Protein AF-A0A6P0GIY9-F1 (afdb_monomer)

Secondary structure (DSSP, 8-state):
--EEE-TTTSSEEEEE--B-TT-SSSTTPBPSEEEETTT--EEE-S----------PPP-

Radius of gyration: 16.09 Å; Cα contacts (8 Å, |Δi|>4): 83; chains: 1; bounding box: 24×23×56 Å

Sequence (60 aa):
MPTWPCPTCGEDRLFEQPPCADGHTDDDGECPEWLCTDCGGAFLLGGVHAVVPAAVRRAA

Mean predicted aligned error: 7.8 Å

pLDDT: mean 85.65, std 11.33, range [63.25, 98.31]

Structure (mmCIF, N/CA/C/O backbone):
data_AF-A0A6P0GIY9-F1
#
_entry.id   AF-A0A6P0GIY9-F1
#
loop_
_atom_site.group_PDB
_atom_site.id
_atom_site.type_symbol
_atom_site.label_atom_id
_atom_site.label_alt_id
_atom_site.label_comp_id
_atom_site.label_asym_id
_atom_site.label_entity_id
_atom_site.label_seq_id
_atom_site.pdbx_PDB_ins_code
_atom_site.Cartn_x
_atom_site.Cartn_y
_atom_site.Cartn_z
_atom_site.occupancy
_atom_site.B_iso_or_equiv
_atom_site.auth_seq_id
_atom_site.auth_comp_id
_atom_site.auth_asym_id
_atom_site.auth_atom_id
_atom_site.pdbx_PDB_model_num
ATOM 1 N N . MET A 1 1 ? 9.663 -3.291 8.229 1.00 80.12 1 MET A N 1
ATOM 2 C CA . MET A 1 1 ? 8.253 -3.017 7.894 1.00 80.12 1 MET A CA 1
ATOM 3 C C . MET A 1 1 ? 7.729 -1.931 8.824 1.00 80.12 1 MET A C 1
ATOM 5 O O . MET A 1 1 ? 7.831 -2.111 10.035 1.00 80.12 1 MET A O 1
ATOM 9 N N . PRO A 1 2 ? 7.319 -0.772 8.289 1.00 93.62 2 PRO A N 1
ATOM 10 C CA . PRO A 1 2 ? 6.729 0.321 9.059 1.00 93.62 2 PRO A CA 1
ATOM 11 C C . PRO A 1 2 ? 5.317 -0.018 9.553 1.00 93.62 2 PRO A C 1
ATOM 13 O O . PRO A 1 2 ? 4.644 -0.887 8.997 1.00 93.62 2 PRO A O 1
ATOM 16 N N . THR A 1 3 ? 4.876 0.714 10.577 1.00 97.50 3 THR A N 1
ATOM 17 C CA . THR A 1 3 ? 3.512 0.651 11.113 1.00 97.50 3 THR A CA 1
ATOM 18 C C . THR A 1 3 ? 2.801 1.982 10.873 1.00 97.50 3 THR A C 1
ATOM 20 O O . THR A 1 3 ? 3.346 3.027 11.234 1.00 97.50 3 THR A O 1
ATOM 23 N N . TRP A 1 4 ? 1.594 1.946 10.300 1.00 96.88 4 TRP A N 1
ATOM 24 C CA . TRP A 1 4 ? 0.774 3.132 10.004 1.00 96.88 4 TRP A CA 1
ATOM 25 C C . TRP A 1 4 ? -0.724 2.895 10.247 1.00 96.88 4 TRP A C 1
ATOM 27 O O . TRP A 1 4 ? -1.161 1.742 10.213 1.00 96.88 4 TRP A O 1
ATOM 37 N N . PRO A 1 5 ? -1.535 3.958 10.418 1.00 96.94 5 PRO A N 1
ATOM 38 C CA . PRO A 1 5 ? -2.985 3.830 10.530 1.00 96.94 5 PRO A CA 1
ATOM 3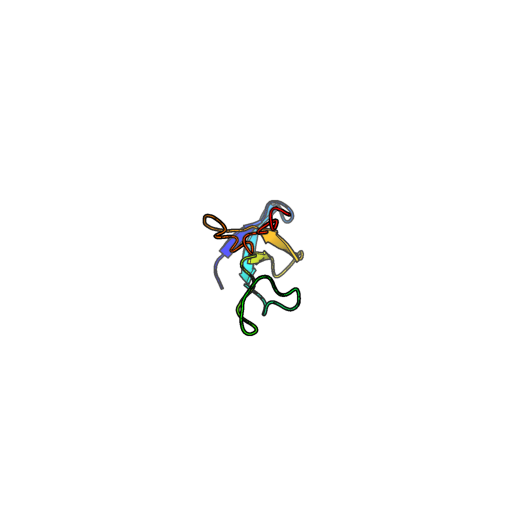9 C C . PRO A 1 5 ? -3.600 3.269 9.243 1.00 96.94 5 PRO A C 1
ATOM 41 O O . PRO A 1 5 ? -3.491 3.874 8.174 1.00 96.94 5 PRO A O 1
ATOM 44 N N . CYS A 1 6 ? -4.286 2.131 9.336 1.00 97.69 6 CYS A N 1
ATOM 45 C CA . CYS A 1 6 ? -4.998 1.539 8.209 1.00 97.69 6 CYS A CA 1
ATOM 46 C C . CYS A 1 6 ? -6.469 1.997 8.204 1.00 97.69 6 CYS A C 1
AT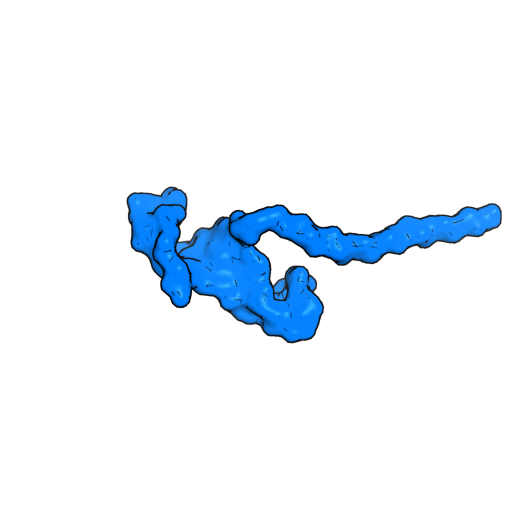OM 48 O O . CYS A 1 6 ? -7.209 1.650 9.127 1.00 97.69 6 CYS A O 1
ATOM 50 N N . PRO A 1 7 ? -6.949 2.706 7.164 1.00 94.81 7 PRO A N 1
ATOM 51 C CA . PRO A 1 7 ? -8.331 3.194 7.118 1.00 94.81 7 PRO A CA 1
ATOM 52 C C . PRO A 1 7 ? -9.365 2.065 7.003 1.00 94.81 7 PRO A C 1
ATOM 54 O O . PRO A 1 7 ? -10.507 2.238 7.417 1.00 94.81 7 PRO A O 1
ATOM 57 N N . THR A 1 8 ? -8.969 0.908 6.464 1.00 97.38 8 THR A N 1
ATOM 58 C CA . THR A 1 8 ? -9.846 -0.262 6.323 1.00 97.38 8 THR A CA 1
ATOM 59 C C . THR A 1 8 ? -9.949 -1.057 7.625 1.00 97.38 8 THR A C 1
ATOM 61 O O . THR A 1 8 ? -11.033 -1.511 7.976 1.00 97.38 8 THR A O 1
ATOM 64 N N . CYS A 1 9 ? -8.839 -1.221 8.355 1.00 97.94 9 CYS A N 1
ATOM 65 C CA . CYS A 1 9 ? -8.821 -1.960 9.623 1.00 97.94 9 CYS A CA 1
ATOM 66 C C . CYS A 1 9 ? -9.260 -1.105 10.821 1.00 97.94 9 CYS A C 1
ATOM 68 O O . CYS A 1 9 ? -9.760 -1.654 11.796 1.00 97.94 9 CYS A O 1
ATOM 70 N N . GLY A 1 10 ? -9.052 0.215 10.768 1.00 97.75 10 GLY A N 1
ATOM 71 C CA . GLY A 1 10 ? -9.343 1.136 11.871 1.00 97.75 10 GLY A CA 1
ATOM 72 C C . GLY A 1 10 ? -8.268 1.196 12.962 1.00 97.75 10 GLY A C 1
ATOM 73 O O . GLY A 1 10 ? -8.485 1.834 13.988 1.00 97.75 10 GLY A O 1
ATOM 74 N N . GLU A 1 11 ? -7.114 0.562 12.752 1.00 97.56 11 GLU A N 1
ATOM 75 C CA . GLU A 1 11 ? -5.986 0.555 13.687 1.00 97.56 11 GLU A CA 1
ATOM 76 C C . GLU A 1 11 ? -4.644 0.603 12.952 1.00 97.56 11 GLU A C 1
ATOM 78 O O . GLU A 1 11 ? -4.576 0.481 11.724 1.00 97.56 11 GLU A O 1
ATOM 83 N N . ASP A 1 12 ? -3.577 0.781 13.723 1.00 98.25 12 ASP A N 1
ATOM 84 C CA . ASP A 1 12 ? -2.208 0.761 13.232 1.00 98.25 12 ASP A CA 1
ATOM 85 C C . ASP A 1 12 ? -1.815 -0.656 12.796 1.00 98.25 12 ASP A C 1
ATOM 87 O O . ASP A 1 12 ? -1.886 -1.609 13.574 1.00 98.25 12 ASP A O 1
AT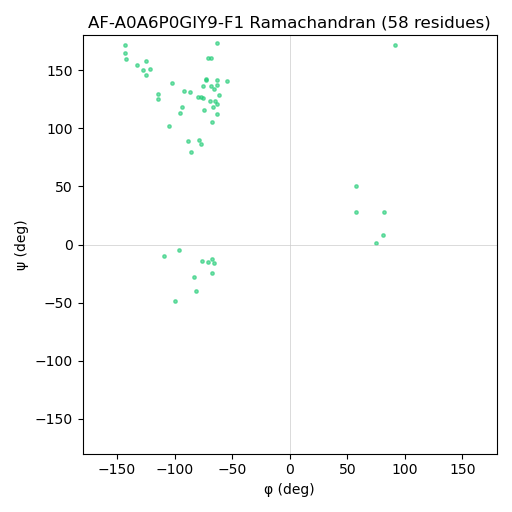OM 91 N N . ARG A 1 13 ? -1.395 -0.800 11.537 1.00 98.3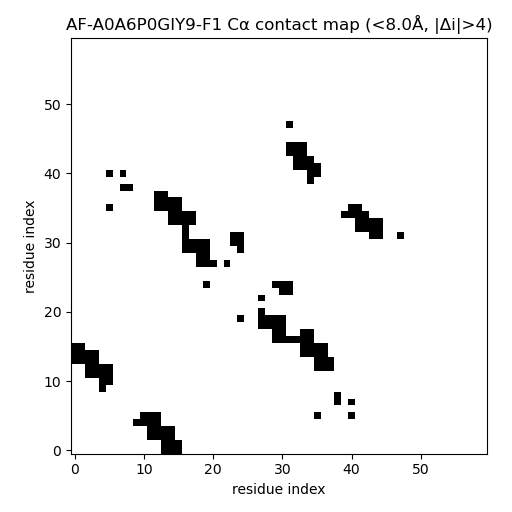1 13 ARG A N 1
ATOM 92 C CA . ARG A 1 13 ? -1.017 -2.080 10.923 1.00 98.31 13 ARG A CA 1
ATOM 93 C C . ARG A 1 13 ? 0.385 -2.031 10.356 1.00 98.31 13 ARG A C 1
ATOM 95 O O . ARG A 1 13 ? 0.899 -0.955 10.062 1.00 98.31 13 ARG A O 1
ATOM 102 N N . LEU A 1 14 ? 0.981 -3.207 10.193 1.00 98.19 14 LEU A N 1
ATOM 103 C CA . LEU A 1 14 ? 2.224 -3.371 9.452 1.00 98.19 14 LEU A CA 1
ATOM 104 C C . LEU A 1 14 ? 1.959 -3.220 7.955 1.00 98.19 14 LEU A C 1
ATOM 106 O O . LEU A 1 14 ? 0.932 -3.678 7.444 1.00 98.19 14 LEU A O 1
ATOM 110 N N . PHE A 1 15 ? 2.900 -2.570 7.276 1.00 97.38 15 PHE A N 1
ATOM 111 C CA . PHE A 1 15 ? 2.874 -2.401 5.833 1.00 97.38 15 PHE A CA 1
ATOM 112 C C . PHE A 1 15 ? 4.159 -2.919 5.188 1.00 97.38 15 PHE A C 1
ATOM 114 O O . PHE A 1 15 ? 5.252 -2.802 5.754 1.00 97.38 15 PHE A O 1
ATOM 121 N N . GLU A 1 16 ? 4.023 -3.466 3.986 1.00 95.56 16 GLU A N 1
ATOM 122 C CA . GLU A 1 16 ? 5.125 -3.963 3.164 1.00 95.56 16 GLU A CA 1
ATOM 123 C C . GLU A 1 16 ? 5.026 -3.459 1.723 1.00 95.56 16 GLU A C 1
ATOM 125 O O . GLU A 1 16 ? 3.936 -3.143 1.250 1.00 95.56 16 GLU A O 1
ATOM 130 N N . GLN A 1 17 ? 6.166 -3.389 1.035 1.00 92.88 17 GLN A N 1
ATOM 131 C CA . GLN A 1 17 ? 6.223 -3.181 -0.410 1.00 92.88 17 GLN A CA 1
ATOM 132 C C . GLN A 1 17 ? 6.571 -4.528 -1.053 1.00 92.88 17 GLN A C 1
ATO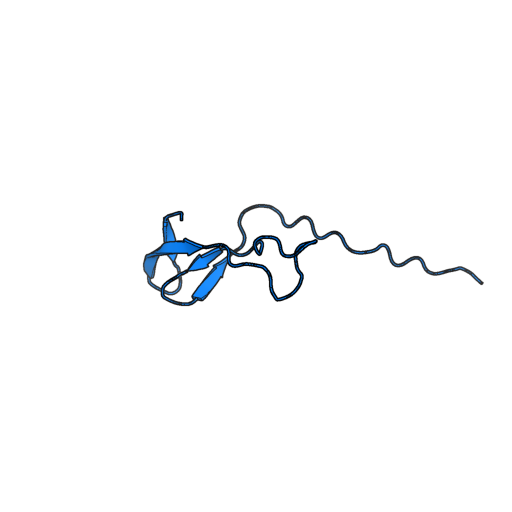M 134 O O . GLN A 1 17 ? 7.723 -4.958 -0.968 1.00 92.88 17 GLN A O 1
ATOM 139 N N . PRO A 1 18 ? 5.599 -5.255 -1.623 1.00 88.81 18 PRO A N 1
ATOM 140 C CA . PRO A 1 18 ? 5.893 -6.522 -2.277 1.00 88.81 18 PRO A CA 1
ATOM 141 C C . PRO A 1 18 ? 6.721 -6.295 -3.557 1.00 88.81 18 PRO A C 1
ATOM 143 O O . PRO A 1 18 ? 6.705 -5.195 -4.119 1.00 88.81 18 PRO A O 1
ATOM 146 N N . PRO A 1 19 ? 7.418 -7.327 -4.066 1.00 88.50 19 PRO A N 1
ATOM 147 C CA . PRO A 1 19 ? 7.999 -7.287 -5.406 1.00 88.50 19 PRO A CA 1
ATOM 148 C C . PRO A 1 19 ? 6.940 -6.952 -6.460 1.00 88.50 19 PRO A C 1
ATOM 150 O O . PRO A 1 19 ? 5.804 -7.434 -6.384 1.00 88.50 19 PRO A O 1
ATOM 153 N N . CYS A 1 20 ? 7.312 -6.143 -7.448 1.00 87.50 20 CYS A N 1
ATOM 154 C CA . CYS A 1 20 ? 6.349 -5.551 -8.361 1.00 87.50 20 CYS A CA 1
ATOM 155 C C . CYS A 1 20 ? 6.045 -6.437 -9.574 1.00 87.50 20 CYS A C 1
ATOM 157 O O . CYS A 1 20 ? 6.683 -6.347 -10.618 1.00 87.50 20 CYS A O 1
ATOM 159 N N . ALA A 1 21 ? 5.045 -7.311 -9.435 1.00 82.62 21 ALA A N 1
ATOM 160 C CA . ALA A 1 21 ? 4.641 -8.252 -10.486 1.00 82.62 21 ALA A CA 1
ATOM 161 C C . ALA A 1 21 ? 3.834 -7.614 -11.638 1.00 82.62 21 ALA A C 1
ATOM 163 O O . ALA A 1 21 ? 3.629 -8.246 -12.674 1.00 82.62 21 ALA A O 1
ATOM 164 N N . ASP A 1 22 ? 3.339 -6.392 -11.459 1.00 78.19 22 ASP A N 1
ATOM 165 C CA . ASP A 1 22 ? 2.530 -5.633 -12.421 1.00 78.19 22 ASP A CA 1
ATOM 166 C C . ASP A 1 22 ? 3.353 -4.647 -13.273 1.00 78.19 22 ASP A C 1
ATOM 168 O O . ASP A 1 22 ? 2.826 -4.082 -14.233 1.00 78.19 22 ASP A O 1
ATOM 172 N N . GLY A 1 23 ? 4.655 -4.508 -12.991 1.00 79.00 23 GLY A N 1
ATOM 173 C CA . GLY A 1 23 ? 5.607 -3.787 -13.837 1.00 79.00 23 GLY A CA 1
ATOM 174 C C . GLY A 1 23 ? 5.612 -2.269 -13.651 1.00 79.00 23 GLY A C 1
ATOM 175 O O . GLY A 1 23 ? 5.941 -1.545 -14.590 1.00 79.00 23 GLY A O 1
ATOM 176 N N . HIS A 1 24 ? 5.250 -1.762 -12.466 1.00 81.31 24 HIS A N 1
ATOM 177 C CA . HIS A 1 24 ? 5.389 -0.332 -12.153 1.00 81.31 24 HIS A CA 1
ATOM 178 C C . HIS A 1 24 ? 6.844 0.122 -11.960 1.00 81.31 24 HIS A C 1
ATOM 180 O O . HIS A 1 24 ? 7.114 1.326 -11.953 1.00 81.31 24 HIS A O 1
ATOM 186 N N . THR A 1 25 ? 7.773 -0.820 -11.793 1.00 76.69 25 THR A N 1
ATOM 187 C CA . THR A 1 25 ? 9.208 -0.574 -11.638 1.00 76.69 25 THR A CA 1
ATOM 188 C C . THR A 1 25 ? 10.001 -1.287 -12.728 1.00 76.69 25 THR A C 1
ATOM 190 O O . THR A 1 25 ? 9.587 -2.328 -13.240 1.00 76.69 25 THR A O 1
ATOM 193 N N . ASP A 1 26 ? 11.150 -0.714 -13.089 1.00 75.56 26 ASP A N 1
ATOM 194 C CA . ASP A 1 26 ? 12.141 -1.408 -13.910 1.00 75.56 26 ASP A CA 1
ATOM 195 C C . ASP A 1 26 ? 12.829 -2.498 -13.055 1.00 75.56 26 ASP A C 1
ATOM 197 O O . ASP A 1 26 ? 13.084 -2.288 -11.867 1.00 75.56 26 ASP A O 1
ATOM 201 N N . ASP A 1 27 ? 13.133 -3.652 -13.657 1.00 66.94 27 ASP A N 1
ATOM 202 C CA . ASP A 1 27 ? 13.935 -4.746 -13.075 1.00 66.94 27 ASP A CA 1
ATOM 203 C C . ASP A 1 27 ? 13.426 -5.362 -11.746 1.00 66.94 27 ASP A C 1
ATOM 205 O O . ASP A 1 27 ? 14.195 -5.531 -10.800 1.00 66.94 27 ASP A O 1
ATOM 209 N N . ASP A 1 28 ? 12.145 -5.748 -11.669 1.00 69.38 28 ASP A N 1
ATOM 210 C CA . ASP A 1 28 ? 11.567 -6.498 -10.529 1.00 69.38 28 ASP A CA 1
ATOM 211 C C . ASP A 1 28 ? 11.717 -5.793 -9.157 1.00 69.38 28 ASP A C 1
ATOM 213 O O . ASP A 1 28 ? 11.789 -6.438 -8.105 1.00 69.38 28 ASP A O 1
ATOM 217 N N . GLY A 1 29 ? 11.777 -4.456 -9.151 1.00 83.50 29 GLY A N 1
ATOM 218 C CA . GLY A 1 29 ? 11.880 -3.654 -7.930 1.00 83.50 29 GLY A CA 1
ATOM 219 C C . GLY A 1 29 ? 10.670 -3.792 -6.995 1.00 83.50 29 GLY A C 1
ATOM 220 O O . GLY A 1 29 ? 9.648 -4.384 -7.335 1.00 83.50 29 GLY A O 1
ATOM 221 N N . GLU A 1 30 ? 10.758 -3.204 -5.802 1.00 86.75 30 GLU A N 1
ATOM 222 C CA . GLU A 1 30 ? 9.617 -3.113 -4.881 1.00 86.75 30 GLU A CA 1
ATOM 223 C C . GLU A 1 30 ? 8.525 -2.214 -5.471 1.00 86.75 30 GLU A C 1
ATOM 225 O O . GLU A 1 30 ? 8.807 -1.123 -5.972 1.00 86.75 30 GLU A O 1
ATOM 230 N N . CYS A 1 31 ? 7.273 -2.662 -5.407 1.00 89.06 31 CYS A N 1
ATOM 231 C CA . CYS A 1 31 ? 6.141 -1.875 -5.877 1.00 89.06 31 CYS A CA 1
ATOM 232 C C . CYS A 1 31 ? 6.007 -0.581 -5.056 1.00 89.06 31 CYS A C 1
ATOM 234 O O . CYS A 1 31 ? 6.242 -0.594 -3.844 1.00 89.06 31 CYS A O 1
ATOM 236 N N . PRO A 1 32 ? 5.660 0.561 -5.677 1.00 87.94 32 PRO A N 1
ATOM 237 C CA . PRO A 1 32 ? 5.584 1.844 -4.977 1.00 87.94 32 PRO A CA 1
ATOM 238 C C . PRO A 1 32 ? 4.471 1.879 -3.916 1.00 87.94 32 PRO A C 1
ATOM 240 O O . PRO A 1 32 ? 4.456 2.765 -3.053 1.00 87.94 32 PRO A O 1
ATOM 243 N N . GLU A 1 33 ? 3.532 0.937 -3.980 1.00 90.88 33 GLU A N 1
ATOM 244 C CA . GLU A 1 33 ? 2.465 0.746 -3.016 1.00 90.88 33 GLU A CA 1
ATOM 245 C C . GLU A 1 33 ? 2.959 0.095 -1.723 1.00 90.88 33 GLU A C 1
ATOM 247 O O . GLU A 1 33 ? 3.648 -0.922 -1.714 1.00 90.88 33 GLU A O 1
ATOM 252 N N . TRP A 1 34 ? 2.491 0.640 -0.606 1.00 94.31 34 TRP A N 1
ATOM 253 C CA . TRP A 1 34 ? 2.583 0.021 0.705 1.00 94.31 34 TRP A CA 1
ATOM 254 C C . TRP A 1 34 ? 1.290 -0.731 0.996 1.00 94.31 34 TRP A C 1
ATOM 256 O O . TRP A 1 34 ? 0.243 -0.102 1.166 1.00 94.31 34 TRP A O 1
ATOM 266 N N . LEU A 1 35 ? 1.357 -2.059 1.076 1.00 95.81 35 LEU A N 1
ATOM 267 C CA . LEU A 1 35 ? 0.234 -2.944 1.385 1.00 95.81 35 LEU A CA 1
ATOM 268 C C . LEU A 1 35 ? 0.140 -3.222 2.880 1.00 95.81 35 LEU A C 1
ATOM 270 O O . LEU A 1 35 ? 1.121 -3.621 3.503 1.00 95.81 35 LEU A O 1
ATOM 274 N N . CYS A 1 36 ? -1.059 -3.092 3.444 1.00 97.81 36 CYS A N 1
ATOM 275 C CA . CYS A 1 36 ? -1.359 -3.606 4.773 1.00 97.81 36 CYS A CA 1
ATOM 276 C C . CYS A 1 36 ? -1.270 -5.134 4.754 1.00 97.81 36 CYS A C 1
ATOM 278 O O . CYS A 1 36 ? -2.019 -5.780 4.020 1.00 97.81 36 CYS A O 1
ATOM 280 N N . THR A 1 37 ? -0.430 -5.709 5.612 1.00 97.50 37 THR A N 1
ATOM 281 C CA . THR A 1 37 ? -0.202 -7.164 5.653 1.00 97.50 37 THR A CA 1
ATOM 282 C C . THR A 1 37 ? -1.414 -7.967 6.135 1.00 97.50 37 THR A C 1
ATOM 284 O O . THR A 1 37 ? -1.437 -9.184 5.987 1.00 97.50 37 THR A O 1
ATOM 287 N N . ASP A 1 38 ? -2.424 -7.296 6.701 1.00 97.88 38 ASP A N 1
ATOM 288 C CA . ASP A 1 38 ? -3.616 -7.945 7.256 1.00 97.88 38 ASP A CA 1
ATOM 289 C C . ASP A 1 38 ? -4.814 -7.898 6.295 1.00 97.88 38 ASP A C 1
ATOM 291 O O . ASP A 1 38 ? -5.468 -8.915 6.071 1.00 97.88 38 ASP A O 1
ATOM 295 N N . CYS A 1 39 ? -5.132 -6.726 5.726 1.00 98.06 39 CYS A N 1
ATOM 296 C CA . CYS A 1 39 ? -6.319 -6.551 4.873 1.00 98.06 39 CYS A CA 1
ATOM 297 C C . CYS A 1 39 ? -6.016 -6.353 3.382 1.00 98.06 39 CYS A C 1
ATOM 299 O O . CYS A 1 39 ? -6.948 -6.332 2.580 1.00 98.06 39 CYS A O 1
ATOM 301 N N . GLY A 1 40 ? -4.748 -6.159 3.005 1.00 95.50 40 GLY A N 1
ATOM 302 C CA . GLY A 1 40 ? -4.327 -5.910 1.622 1.00 95.50 40 GLY A CA 1
ATOM 303 C C . GLY A 1 40 ? -4.633 -4.506 1.085 1.00 95.50 40 GLY A C 1
ATOM 304 O O . GLY A 1 40 ? -4.331 -4.218 -0.068 1.00 95.50 40 GLY A O 1
ATOM 305 N N . GLY A 1 41 ? -5.223 -3.613 1.890 1.00 95.12 41 GLY A N 1
ATOM 306 C CA . GLY A 1 41 ? -5.410 -2.211 1.508 1.00 95.12 41 GLY A CA 1
ATOM 307 C C . GLY A 1 41 ? -4.066 -1.506 1.311 1.00 95.12 41 GLY A C 1
ATOM 308 O O . GLY A 1 41 ? -3.164 -1.688 2.129 1.00 95.12 41 GLY A O 1
ATOM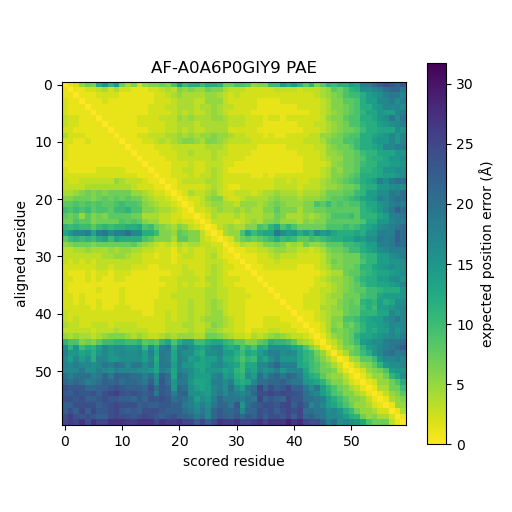 309 N N . ALA A 1 42 ? -3.946 -0.699 0.255 1.00 93.50 42 ALA A N 1
ATOM 310 C CA . ALA A 1 42 ? -2.676 -0.120 -0.168 1.00 93.50 42 ALA A CA 1
ATOM 311 C C . ALA A 1 42 ? -2.722 1.405 -0.335 1.00 93.50 42 ALA A C 1
ATOM 313 O O . ALA A 1 42 ? -3.763 1.969 -0.680 1.00 93.50 42 ALA A O 1
ATOM 314 N N . PHE A 1 43 ? -1.588 2.073 -0.121 1.00 91.38 43 PHE A N 1
ATOM 315 C CA . PHE A 1 43 ? -1.405 3.489 -0.450 1.00 91.38 43 PHE A CA 1
ATOM 316 C C . PHE A 1 43 ? 0.006 3.786 -0.963 1.00 91.38 43 PHE A C 1
ATOM 318 O O . PHE A 1 43 ? 0.931 3.003 -0.775 1.00 91.38 43 PHE A O 1
ATOM 325 N N . LEU A 1 44 ? 0.173 4.956 -1.577 1.00 89.69 44 LEU A N 1
ATOM 326 C CA . LEU A 1 44 ? 1.452 5.462 -2.074 1.00 89.69 44 LEU A CA 1
ATOM 327 C C . LEU A 1 44 ? 2.002 6.521 -1.113 1.00 89.69 44 LEU A C 1
ATOM 329 O O . LEU A 1 44 ? 1.251 7.375 -0.634 1.00 89.69 44 LEU A O 1
ATOM 333 N N . LEU A 1 45 ? 3.311 6.499 -0.860 1.00 84.69 45 LEU A N 1
ATOM 334 C CA . LEU A 1 45 ? 4.002 7.541 -0.097 1.00 84.69 45 LEU A CA 1
ATOM 335 C C . LEU A 1 45 ? 4.996 8.281 -0.992 1.00 84.69 45 LEU A C 1
ATOM 337 O O . LEU A 1 45 ? 5.879 7.671 -1.585 1.00 84.69 45 LEU A O 1
ATOM 341 N N . GLY A 1 46 ? 4.876 9.609 -1.048 1.00 74.38 46 GLY A N 1
ATOM 342 C CA . GLY A 1 46 ? 5.656 10.452 -1.959 1.00 74.38 46 GLY A CA 1
ATOM 343 C C . GLY A 1 46 ? 4.960 10.688 -3.305 1.00 74.38 46 GLY A C 1
ATOM 344 O O . GLY A 1 46 ? 3.899 10.136 -3.588 1.00 74.38 46 GLY A O 1
ATOM 345 N N . GLY A 1 47 ? 5.522 11.581 -4.124 1.00 65.38 47 GLY A N 1
ATOM 346 C CA . GLY A 1 47 ? 5.025 11.820 -5.479 1.00 65.38 47 GLY A CA 1
ATOM 347 C C . GLY A 1 47 ? 5.470 10.697 -6.412 1.00 65.38 47 GLY A C 1
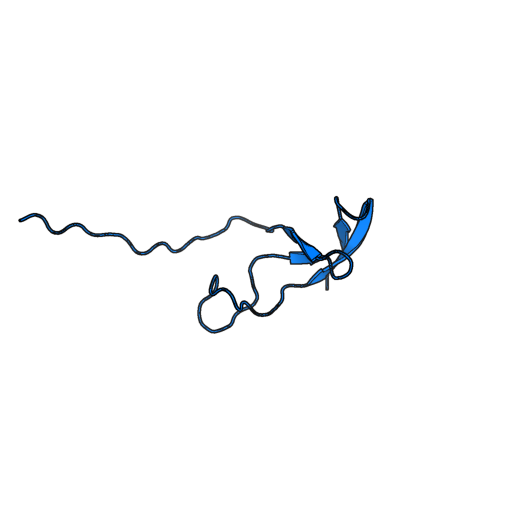ATOM 348 O O . GLY A 1 47 ? 6.662 10.414 -6.496 1.00 65.38 47 GLY A O 1
ATOM 349 N N . VAL A 1 48 ? 4.532 10.070 -7.124 1.00 63.25 48 VAL A N 1
ATOM 350 C CA . VAL A 1 48 ? 4.875 9.089 -8.160 1.00 63.25 48 VAL A CA 1
ATOM 351 C C . VAL A 1 48 ? 5.580 9.791 -9.321 1.00 63.25 48 VAL A C 1
ATOM 353 O O . VAL A 1 48 ? 5.012 10.663 -9.981 1.00 63.25 48 VAL A O 1
ATOM 356 N N . HIS A 1 49 ? 6.829 9.422 -9.589 1.00 65.25 49 HIS A N 1
ATOM 357 C CA . HIS A 1 49 ? 7.511 9.824 -10.815 1.00 65.25 49 HIS A CA 1
ATOM 358 C C . HIS A 1 49 ? 7.146 8.828 -11.913 1.00 65.25 49 HIS A C 1
ATOM 360 O O . HIS A 1 49 ? 7.898 7.907 -12.208 1.00 65.25 49 HIS A O 1
ATOM 366 N N . ALA A 1 50 ? 5.962 8.993 -12.505 1.00 64.69 50 ALA A N 1
ATOM 367 C CA . ALA A 1 50 ? 5.577 8.201 -13.665 1.00 64.69 50 ALA A CA 1
ATOM 368 C C . ALA A 1 50 ? 6.464 8.589 -14.860 1.00 64.69 50 ALA A C 1
ATOM 370 O O . ALA A 1 50 ? 6.293 9.658 -15.455 1.00 64.69 50 ALA A O 1
ATOM 371 N N . VAL A 1 51 ? 7.419 7.729 -15.216 1.00 66.56 51 VAL A N 1
ATOM 372 C CA . VAL A 1 51 ? 8.190 7.868 -16.456 1.00 66.56 51 VAL A CA 1
ATOM 373 C C . VAL A 1 51 ? 7.319 7.353 -17.598 1.00 66.56 51 VAL A C 1
ATOM 375 O O . VAL A 1 51 ? 7.311 6.171 -17.921 1.00 66.56 51 VAL A O 1
ATOM 378 N N . VAL A 1 52 ? 6.533 8.243 -18.204 1.00 71.81 52 VAL A N 1
ATOM 379 C CA . VAL A 1 52 ? 5.746 7.899 -19.394 1.00 71.81 52 VAL A CA 1
ATOM 380 C C . VAL A 1 52 ? 6.591 8.091 -20.657 1.00 71.81 52 VAL A C 1
ATOM 382 O O . VAL A 1 52 ? 7.199 9.154 -20.826 1.00 71.81 52 VAL A O 1
ATOM 385 N N . PRO A 1 53 ? 6.643 7.110 -21.578 1.00 71.00 53 PRO A N 1
ATOM 386 C CA . PRO A 1 53 ? 7.355 7.286 -22.834 1.00 71.00 53 PRO A CA 1
ATOM 387 C C . PRO A 1 53 ? 6.721 8.429 -23.628 1.00 71.00 53 PRO A C 1
ATOM 389 O O . PRO A 1 53 ? 5.509 8.464 -23.861 1.00 71.00 53 PRO A O 1
ATOM 392 N N . ALA A 1 54 ? 7.549 9.379 -24.062 1.00 73.56 54 ALA A N 1
ATOM 393 C CA . ALA A 1 54 ? 7.091 10.485 -24.887 1.00 73.56 54 ALA A CA 1
ATOM 394 C C . ALA A 1 54 ? 6.556 9.944 -26.222 1.00 73.56 54 ALA A C 1
ATOM 396 O O . ALA A 1 54 ? 7.304 9.437 -27.060 1.00 73.56 54 ALA A O 1
ATOM 397 N N . ALA A 1 55 ? 5.246 10.056 -26.438 1.00 78.25 55 ALA A N 1
ATOM 398 C CA . ALA A 1 55 ? 4.622 9.613 -27.674 1.00 78.25 55 ALA A CA 1
ATOM 399 C C . ALA A 1 55 ? 4.876 10.638 -28.795 1.00 78.25 55 ALA A C 1
ATOM 401 O O . ALA A 1 55 ? 4.059 11.527 -29.040 1.00 78.25 55 ALA A O 1
ATOM 402 N N . VAL A 1 56 ? 6.002 10.518 -29.500 1.00 77.69 56 VAL A N 1
ATOM 403 C CA . VAL A 1 56 ? 6.319 11.395 -30.637 1.00 77.69 56 VAL A CA 1
ATOM 404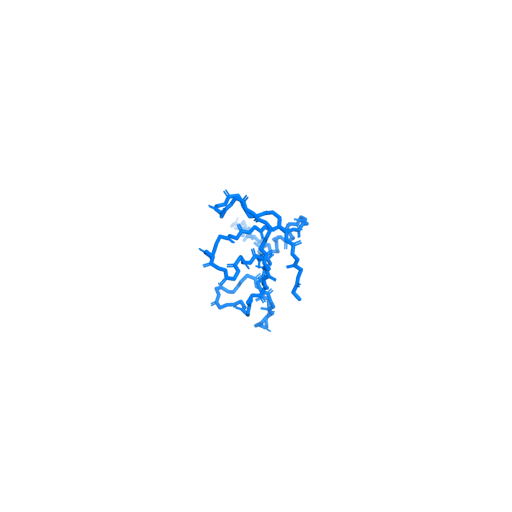 C C . VAL A 1 56 ? 5.462 11.000 -31.841 1.00 77.69 56 VAL A C 1
ATOM 406 O O . VAL A 1 56 ? 5.588 9.901 -32.381 1.00 77.69 56 VAL A O 1
ATOM 409 N N . ARG A 1 57 ? 4.578 11.896 -32.289 1.00 78.75 57 ARG A N 1
ATOM 410 C CA . ARG A 1 57 ? 3.929 11.770 -33.602 1.00 78.75 57 ARG A CA 1
ATOM 411 C C . ARG A 1 57 ? 4.915 12.255 -34.661 1.00 78.75 57 ARG A C 1
ATOM 413 O O . ARG A 1 57 ? 5.431 13.364 -34.544 1.00 78.75 57 ARG A O 1
ATOM 420 N N . ARG A 1 58 ? 5.185 11.450 -35.691 1.00 75.62 58 ARG A N 1
ATOM 421 C CA . ARG A 1 58 ? 5.909 11.946 -36.869 1.00 75.62 58 ARG A CA 1
ATOM 422 C C . ARG A 1 58 ? 4.955 12.798 -37.703 1.00 75.62 58 ARG A C 1
ATOM 424 O O . ARG A 1 58 ? 3.870 12.331 -38.040 1.00 75.62 58 ARG A O 1
ATOM 431 N N . ALA A 1 59 ? 5.354 14.031 -38.003 1.00 71.31 59 ALA A N 1
ATOM 432 C CA . ALA A 1 59 ? 4.714 14.816 -39.053 1.00 71.31 59 ALA A CA 1
ATOM 433 C C . ALA A 1 59 ? 5.038 14.172 -40.414 1.00 71.31 59 ALA A C 1
ATOM 435 O O . ALA A 1 59 ? 6.173 13.727 -40.614 1.00 71.31 59 ALA A O 1
ATOM 436 N N . ALA A 1 60 ? 4.024 14.064 -41.277 1.00 68.62 60 ALA A N 1
ATOM 437 C CA . ALA A 1 60 ? 4.135 13.567 -42.649 1.00 68.62 60 ALA A CA 1
ATOM 438 C C . ALA A 1 60 ? 4.621 14.667 -43.600 1.00 68.62 60 ALA A C 1
ATOM 440 O O . ALA A 1 60 ? 4.288 15.846 -43.335 1.00 68.62 60 ALA A O 1
#

Foldseek 3Di:
DDWDQDPVVRGIADWDFAFDPPPQDPPRDGHQWTAGPPPRDIDGDDDDPRPDPPPDDDDD

Solvent-accessible surface area (backbone atoms only — not comparable to full-atom values): 4047 Å² total; per-residue (Å²): 121,57,74,46,79,34,88,88,79,73,44,7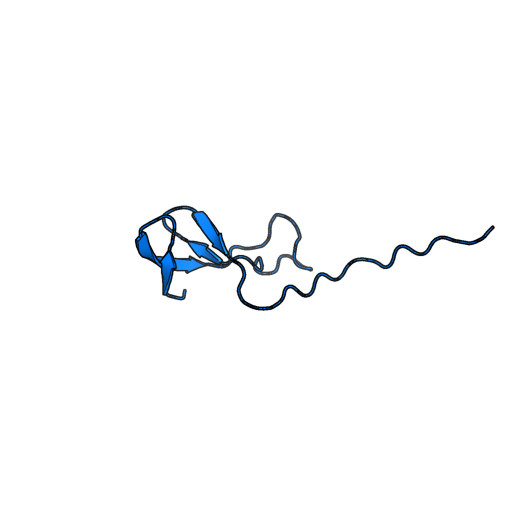4,36,53,31,43,54,55,70,27,88,87,58,88,41,77,88,68,31,62,32,78,44,37,27,29,79,85,81,61,57,65,49,72,80,78,84,83,82,79,86,70,81,82,83,77,78,82,84,131

Organism: NCBI:txid1137989

Nearest PDB structures (foldseek):
  6xu8-assembly1_Co  TM=6.282E-01  e=5.866E+00  Drosophila melanogaster
  4v5o-assembly2_B9  TM=5.684E-01  e=4.527E+00  Tetrahymena thermophila